Protein AF-A0A369BE06-F1 (afdb_monomer)

Mean predicted aligned error: 6.96 Å

pLDDT: mean 86.45, std 12.25, range [54.41, 97.0]

Secondary structu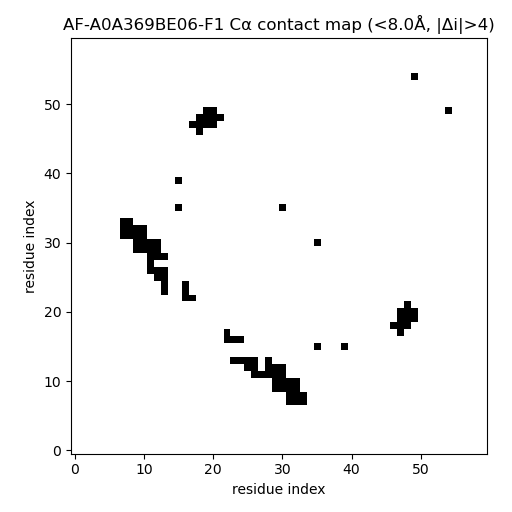re (DSSP, 8-state):
------PPPEEEGGGGGGGBSS----TT-EEEHHHHHHHHHTS-TT--BS-HHHHHHT--

Radius of gyration: 15.53 Å; Cα contacts (8 Å, |Δi|>4): 48; chains: 1; bounding box: 43×26×40 Å

Solvent-accessible surface area (backbone atoms only — not comparable to full-atom values): 3900 Å² total; per-residue (Å²): 132,82,80,72,83,77,76,81,54,68,39,60,45,55,82,56,32,80,42,29,72,70,70,70,87,49,91,86,42,67,34,54,42,70,62,53,51,53,52,59,73,70,52,63,98,84,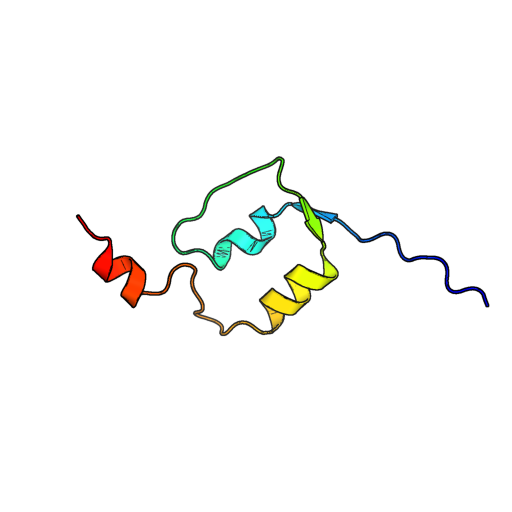51,45,42,70,44,71,72,58,53,64,72,68,59,130

Structure (mmCIF, N/CA/C/O backbone):
data_AF-A0A369BE06-F1
#
_entry.id   AF-A0A369BE06-F1
#
loop_
_atom_site.group_PDB
_atom_site.id
_atom_site.type_symbol
_atom_site.label_atom_id
_atom_site.label_alt_id
_atom_site.label_comp_id
_atom_site.label_asym_id
_atom_site.label_entity_id
_atom_site.label_seq_id
_atom_site.pdbx_PDB_ins_code
_atom_site.Cartn_x
_atom_site.Cartn_y
_atom_site.Cartn_z
_atom_s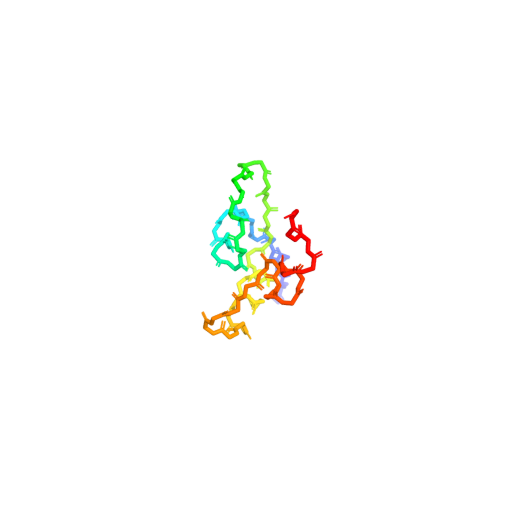ite.occupancy
_atom_site.B_iso_or_equiv
_atom_site.auth_seq_id
_atom_site.auth_comp_id
_atom_site.auth_asym_id
_atom_site.auth_atom_id
_atom_site.pdbx_PDB_model_num
ATOM 1 N N . MET A 1 1 ? -30.026 12.543 18.234 1.00 60.59 1 MET A N 1
ATOM 2 C CA . MET A 1 1 ? -28.591 12.206 18.262 1.00 60.59 1 MET A CA 1
ATOM 3 C C . MET A 1 1 ? -28.020 12.773 16.985 1.00 60.59 1 MET A C 1
ATOM 5 O O . MET A 1 1 ? -28.330 12.249 15.928 1.00 60.59 1 MET A O 1
ATOM 9 N N . GLU A 1 2 ? -27.342 13.913 17.065 1.00 54.41 2 GLU A N 1
ATOM 10 C CA . GLU A 1 2 ? -26.628 14.455 15.909 1.00 54.41 2 GLU A CA 1
ATOM 11 C C . GLU A 1 2 ? -25.419 13.553 15.672 1.00 54.41 2 GLU A C 1
ATOM 13 O O . GLU A 1 2 ? -24.587 13.372 16.564 1.00 54.41 2 GLU A O 1
ATOM 18 N N . GLU A 1 3 ? -25.371 12.905 14.510 1.00 57.66 3 GLU A N 1
ATOM 19 C CA . GLU A 1 3 ? -24.185 12.181 14.071 1.00 57.66 3 GLU A CA 1
ATOM 20 C C . GLU A 1 3 ? -23.078 13.227 13.903 1.00 57.66 3 GLU A C 1
ATOM 22 O O . GLU A 1 3 ? -23.108 14.044 12.983 1.00 57.66 3 GLU A O 1
ATOM 27 N N . GLN A 1 4 ? -22.149 13.282 14.860 1.00 58.34 4 GLN A N 1
ATOM 28 C CA . GLN A 1 4 ? -21.000 14.176 14.760 1.00 58.34 4 GLN A CA 1
ATOM 29 C C . GLN A 1 4 ? -20.229 13.815 13.484 1.00 58.34 4 GLN A C 1
ATOM 31 O O . GLN A 1 4 ? -20.046 12.621 13.217 1.00 58.34 4 GLN A O 1
ATOM 36 N N . PRO A 1 5 ? -19.759 14.798 12.697 1.00 60.12 5 PRO A N 1
ATOM 37 C CA . PRO A 1 5 ? -18.983 14.503 11.506 1.00 60.12 5 PRO A CA 1
ATOM 38 C C . PRO A 1 5 ? -17.733 13.726 11.931 1.00 60.12 5 PRO A C 1
ATOM 40 O O . PRO A 1 5 ? -16.881 14.241 12.657 1.00 60.12 5 PRO A O 1
ATOM 43 N N . LYS A 1 6 ? -17.636 12.457 11.516 1.00 73.81 6 LYS A N 1
ATOM 44 C CA . LYS A 1 6 ? -16.429 11.654 11.722 1.00 73.81 6 LYS A CA 1
ATOM 45 C C . LYS A 1 6 ? -15.297 12.327 10.960 1.00 73.81 6 LYS A C 1
ATOM 47 O O . LYS A 1 6 ? -15.304 12.344 9.732 1.00 73.81 6 LYS A O 1
ATOM 52 N N . VAL A 1 7 ? -14.335 12.884 11.692 1.00 77.94 7 VAL A N 1
ATOM 53 C CA . VAL A 1 7 ? -13.093 13.375 11.095 1.00 77.94 7 VAL A CA 1
ATOM 54 C C . VAL A 1 7 ? -12.427 12.190 10.387 1.00 77.94 7 VAL A C 1
ATOM 56 O O . VAL A 1 7 ? -12.232 11.151 11.026 1.00 77.94 7 VAL A O 1
ATOM 59 N N . PRO A 1 8 ? -12.108 12.305 9.086 1.00 84.25 8 PRO A N 1
ATOM 60 C CA . PRO A 1 8 ? -11.441 11.234 8.366 1.00 84.25 8 PRO A CA 1
ATOM 61 C C . PRO A 1 8 ? -10.073 10.968 8.997 1.00 84.25 8 PRO A C 1
ATOM 63 O O . PRO A 1 8 ? -9.257 11.877 9.163 1.00 84.25 8 PRO A O 1
ATOM 66 N N . VAL A 1 9 ? -9.836 9.714 9.380 1.00 94.38 9 VAL A N 1
ATOM 67 C CA . VAL A 1 9 ? -8.559 9.287 9.958 1.00 94.38 9 VAL A CA 1
ATOM 68 C C . VAL A 1 9 ? -7.545 9.198 8.827 1.00 94.38 9 VAL A C 1
ATOM 70 O O . VAL A 1 9 ? -7.758 8.471 7.861 1.00 94.38 9 VAL A O 1
ATOM 73 N N . GLN A 1 10 ? -6.441 9.930 8.949 1.00 96.50 10 GLN A N 1
ATOM 74 C CA . GLN A 1 10 ? -5.352 9.896 7.978 1.00 96.50 10 GLN A CA 1
ATOM 75 C C . GLN A 1 10 ? -4.179 9.070 8.505 1.00 96.50 10 GLN A C 1
ATOM 77 O O . GLN A 1 10 ? -3.826 9.165 9.681 1.00 96.50 10 GLN A O 1
ATOM 82 N N . VAL A 1 11 ? -3.562 8.280 7.630 1.00 96.06 11 VAL A N 1
ATOM 83 C CA . VAL A 1 11 ? -2.394 7.438 7.929 1.00 96.06 11 VAL A CA 1
ATOM 84 C C . VAL A 1 11 ? -1.325 7.595 6.841 1.00 96.06 11 VAL A C 1
ATOM 86 O O . VAL A 1 11 ? -1.673 7.990 5.728 1.00 96.06 11 VAL A O 1
ATOM 89 N N . PRO A 1 12 ? -0.044 7.286 7.113 1.00 96.81 12 PRO A N 1
ATOM 90 C CA . PRO A 1 12 ? 0.986 7.289 6.077 1.00 96.81 12 PRO A CA 1
ATOM 91 C C . PRO A 1 12 ? 0.628 6.345 4.923 1.00 96.81 12 PRO A C 1
ATOM 93 O O . PRO A 1 12 ? 0.266 5.187 5.153 1.00 96.81 12 PRO A O 1
ATOM 96 N N . GLY A 1 13 ? 0.759 6.823 3.684 1.00 95.38 13 GLY A N 1
ATOM 97 C CA . GLY A 1 13 ? 0.507 6.026 2.478 1.00 95.38 13 GLY A CA 1
ATOM 98 C C . GLY A 1 13 ? 1.409 4.793 2.379 1.00 95.38 13 GLY A C 1
ATOM 99 O O . GLY A 1 13 ? 0.976 3.746 1.899 1.00 95.38 13 GLY A O 1
ATOM 100 N N . ASP A 1 14 ? 2.614 4.882 2.946 1.00 95.69 14 ASP A N 1
ATOM 101 C CA . ASP A 1 14 ? 3.613 3.813 2.950 1.00 95.69 14 ASP A CA 1
ATOM 102 C C . ASP A 1 14 ? 3.111 2.491 3.560 1.00 95.69 14 ASP A C 1
ATOM 104 O O . ASP A 1 14 ? 3.617 1.420 3.218 1.00 95.69 14 ASP A O 1
ATOM 108 N N . LEU A 1 15 ? 2.078 2.530 4.415 1.00 95.00 15 LEU A N 1
ATOM 109 C CA . LEU A 1 15 ? 1.438 1.326 4.962 1.00 95.00 15 LEU A CA 1
ATOM 110 C C . LEU A 1 15 ? 0.865 0.407 3.871 1.00 95.00 15 LEU A C 1
ATOM 112 O O . LEU A 1 15 ? 0.735 -0.801 4.083 1.00 95.00 15 LEU A O 1
ATOM 116 N N . TYR A 1 16 ? 0.555 0.958 2.698 1.00 94.81 16 TYR A N 1
ATOM 117 C CA . TYR A 1 16 ? -0.008 0.232 1.564 1.00 94.81 16 TYR A CA 1
ATOM 118 C C . TYR A 1 16 ? 1.037 -0.109 0.493 1.00 94.81 16 TYR A C 1
ATOM 120 O O . TYR A 1 16 ? 0.688 -0.747 -0.498 1.00 94.81 16 TYR A O 1
ATOM 128 N N . ASN A 1 17 ? 2.326 0.207 0.701 1.00 93.62 17 ASN A N 1
ATOM 129 C CA . ASN A 1 17 ? 3.383 0.028 -0.307 1.00 93.62 17 ASN A CA 1
ATOM 130 C C . ASN A 1 17 ? 3.514 -1.402 -0.839 1.00 93.62 17 ASN A C 1
ATOM 132 O O . ASN A 1 17 ? 3.941 -1.600 -1.973 1.00 93.62 17 ASN A O 1
ATOM 136 N N . ARG A 1 18 ? 3.101 -2.415 -0.069 1.00 92.12 18 ARG A N 1
ATOM 137 C CA . ARG A 1 18 ? 3.188 -3.818 -0.500 1.00 92.12 18 ARG A CA 1
ATOM 138 C C . ARG A 1 18 ? 2.370 -4.151 -1.749 1.00 92.12 18 ARG A C 1
ATOM 140 O O . ARG A 1 18 ? 2.645 -5.173 -2.368 1.00 92.12 18 AR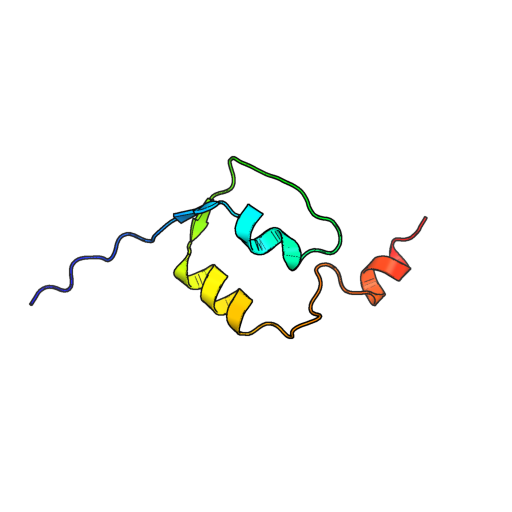G A O 1
ATOM 147 N N . ILE A 1 19 ? 1.364 -3.341 -2.093 1.00 93.44 19 ILE A N 1
ATOM 148 C CA . ILE A 1 19 ? 0.582 -3.553 -3.317 1.00 93.44 19 ILE A CA 1
ATOM 149 C C . ILE A 1 19 ? 1.323 -3.056 -4.553 1.00 93.44 19 ILE A C 1
ATOM 151 O O . ILE A 1 19 ? 0.816 -3.253 -5.643 1.00 93.44 19 ILE A O 1
ATOM 155 N N . PHE A 1 20 ? 2.481 -2.407 -4.416 1.00 91.88 20 PHE A N 1
ATOM 156 C CA . PHE A 1 20 ? 3.287 -1.930 -5.531 1.00 91.88 20 PHE A CA 1
ATOM 157 C C . PHE A 1 20 ? 4.522 -2.821 -5.712 1.00 91.88 20 PHE A C 1
ATOM 159 O O . PHE A 1 20 ? 5.217 -3.154 -4.752 1.00 91.88 20 PHE A O 1
ATOM 166 N N . ALA A 1 21 ? 4.800 -3.209 -6.956 1.00 89.12 21 ALA A N 1
ATOM 167 C CA . ALA A 1 21 ? 5.981 -3.962 -7.361 1.00 89.12 21 ALA A CA 1
ATOM 168 C C . ALA A 1 21 ? 7.268 -3.160 -7.120 1.00 89.12 21 ALA A C 1
ATOM 170 O O . ALA A 1 21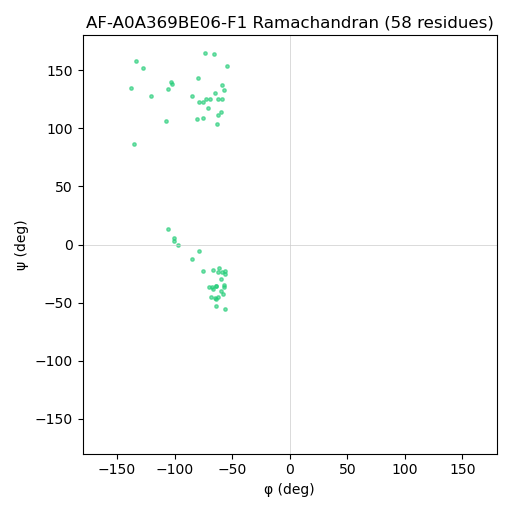 ? 8.286 -3.719 -6.716 1.00 89.12 21 ALA A O 1
ATOM 171 N N . ILE A 1 22 ? 7.207 -1.841 -7.323 1.00 88.88 22 ILE A N 1
ATOM 172 C CA . ILE A 1 22 ? 8.274 -0.907 -6.962 1.00 88.88 22 ILE A CA 1
ATOM 173 C C . ILE A 1 22 ? 7.792 -0.118 -5.750 1.00 88.88 22 ILE A C 1
ATOM 175 O O . ILE A 1 22 ? 6.922 0.742 -5.864 1.00 88.88 22 ILE A O 1
ATOM 179 N N . GLN A 1 23 ? 8.350 -0.429 -4.583 1.00 90.19 23 GLN A N 1
ATOM 180 C CA . GLN A 1 23 ? 8.023 0.283 -3.353 1.00 90.19 23 GLN A CA 1
ATOM 181 C C . GLN A 1 23 ? 8.782 1.607 -3.316 1.00 90.19 23 GLN A C 1
ATOM 183 O O . GLN A 1 23 ? 10.011 1.627 -3.378 1.00 90.19 23 GLN A O 1
ATOM 188 N N . ALA A 1 24 ? 8.045 2.706 -3.200 1.00 88.50 24 ALA A N 1
ATOM 189 C CA . ALA A 1 24 ? 8.594 4.039 -3.018 1.00 88.50 24 ALA A CA 1
ATOM 190 C C . ALA A 1 24 ? 8.065 4.613 -1.703 1.00 88.50 24 ALA A C 1
ATOM 192 O O . ALA A 1 24 ? 6.863 4.605 -1.459 1.00 88.50 24 ALA A O 1
ATOM 193 N N . THR A 1 25 ? 8.969 5.090 -0.853 1.00 92.88 25 THR A N 1
ATOM 194 C CA . THR A 1 25 ? 8.618 5.750 0.409 1.00 92.88 25 THR A CA 1
ATOM 195 C C . THR A 1 25 ? 8.345 7.223 0.145 1.00 92.88 25 THR A C 1
ATOM 197 O O . THR A 1 25 ? 9.193 7.911 -0.430 1.00 92.88 25 THR A O 1
ATOM 200 N N . GLN A 1 26 ? 7.196 7.718 0.599 1.00 93.12 26 GLN A N 1
ATOM 201 C CA . GLN A 1 26 ? 6.855 9.136 0.511 1.00 93.12 26 GLN A CA 1
ATOM 202 C C . GLN A 1 26 ? 6.266 9.616 1.849 1.00 93.12 26 GLN A C 1
ATOM 204 O O . GLN A 1 26 ? 5.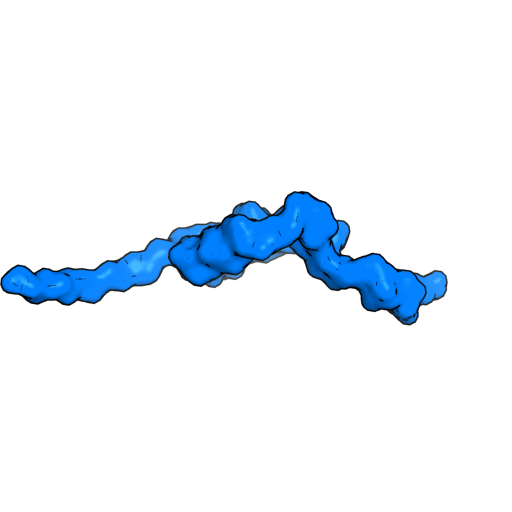048 9.625 2.019 1.00 93.12 26 GLN A O 1
ATOM 209 N N . PRO A 1 27 ? 7.118 10.035 2.810 1.00 90.25 27 PRO A N 1
ATOM 210 C CA . PRO A 1 27 ? 6.715 10.262 4.205 1.00 90.25 27 PRO A CA 1
ATOM 211 C C . PRO A 1 27 ? 5.658 11.354 4.405 1.00 90.25 27 PRO A C 1
ATOM 213 O O . PRO A 1 27 ? 4.962 11.368 5.416 1.00 90.25 27 PRO A O 1
ATOM 216 N N . GLU A 1 28 ? 5.555 12.285 3.458 1.00 95.88 28 GLU A N 1
ATOM 217 C CA . GLU A 1 28 ? 4.601 13.398 3.493 1.00 95.88 28 GLU A CA 1
ATOM 218 C C . GLU A 1 28 ? 3.219 13.008 2.944 1.00 95.88 28 GLU A C 1
ATOM 220 O O . GLU A 1 28 ? 2.248 13.747 3.118 1.00 95.88 28 GLU A O 1
ATOM 225 N N . LEU A 1 29 ? 3.108 11.849 2.282 1.00 94.81 29 LEU A N 1
ATOM 226 C CA . LEU A 1 29 ? 1.859 11.380 1.701 1.00 94.81 29 LEU A CA 1
ATOM 227 C C . LEU A 1 29 ? 0.983 10.737 2.778 1.00 94.81 29 LEU A C 1
ATOM 229 O O . LEU A 1 29 ? 1.228 9.618 3.235 1.00 94.81 29 LEU A O 1
ATOM 233 N N . MET A 1 30 ? -0.089 11.438 3.132 1.00 96.19 30 MET A N 1
ATOM 234 C CA . MET A 1 30 ? -1.130 10.947 4.028 1.00 96.19 30 MET A CA 1
ATOM 235 C C . MET A 1 30 ? -2.355 10.516 3.224 1.00 96.19 30 MET A C 1
ATOM 237 O O . MET A 1 30 ? -2.762 11.189 2.277 1.00 96.19 30 MET A O 1
ATOM 241 N N . VAL A 1 31 ? -2.951 9.391 3.608 1.00 95.56 31 VAL A N 1
ATOM 242 C CA . VAL A 1 31 ? -4.125 8.823 2.945 1.00 95.56 31 VAL A CA 1
ATOM 243 C C . VAL A 1 31 ? -5.246 8.541 3.937 1.00 95.56 31 VAL A C 1
ATOM 245 O O . VAL A 1 31 ? -4.998 8.273 5.112 1.00 95.56 31 VAL A O 1
ATOM 248 N N . GLU A 1 32 ? -6.493 8.588 3.471 1.00 96.94 32 GLU A N 1
ATOM 249 C CA . GLU A 1 32 ? -7.651 8.288 4.314 1.00 96.94 32 GLU A CA 1
ATOM 250 C C . GLU A 1 32 ? -7.736 6.783 4.593 1.00 96.94 32 GLU A C 1
ATOM 252 O O . GLU A 1 32 ? -7.731 5.952 3.679 1.00 96.94 32 GLU A O 1
ATOM 257 N N . TYR A 1 33 ? -7.779 6.442 5.878 1.00 95.38 33 TYR A N 1
ATOM 258 C CA . TYR A 1 33 ? -7.691 5.073 6.364 1.00 95.38 33 TYR A CA 1
ATOM 259 C C . TYR A 1 33 ? -8.848 4.203 5.872 1.00 95.38 33 TYR A C 1
ATOM 261 O O . TYR A 1 33 ? -8.613 3.082 5.428 1.00 95.38 33 TYR A O 1
ATOM 269 N N . SER A 1 34 ? -10.085 4.695 5.933 1.00 95.19 34 SER A N 1
ATOM 270 C CA . SER A 1 34 ? -11.279 3.897 5.637 1.00 95.19 34 SER A CA 1
ATOM 271 C C . SER A 1 34 ? -11.311 3.469 4.169 1.00 95.19 34 SER A C 1
ATOM 273 O O . SER A 1 34 ? -11.518 2.291 3.878 1.00 95.19 34 SER A O 1
ATOM 275 N N . VAL A 1 35 ? -11.032 4.397 3.253 1.00 95.69 35 VAL A N 1
ATOM 276 C CA . VAL A 1 35 ? -10.965 4.176 1.806 1.00 95.69 35 VAL A CA 1
ATOM 277 C C . VAL A 1 35 ? -9.833 3.215 1.468 1.00 95.69 35 VAL A C 1
ATOM 279 O O . VAL A 1 35 ? -10.072 2.202 0.810 1.00 95.69 35 VAL A O 1
ATOM 282 N N . TRP A 1 36 ? -8.607 3.473 1.932 1.00 96.25 36 TRP A N 1
ATOM 283 C CA . TRP A 1 36 ? -7.471 2.625 1.563 1.00 96.25 36 TRP A CA 1
ATOM 284 C C . TRP A 1 36 ? -7.523 1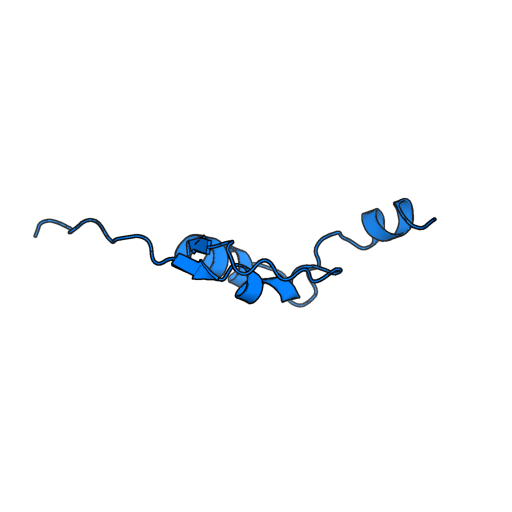.239 2.194 1.00 96.25 36 TRP A C 1
ATOM 286 O O . TRP A 1 36 ? -7.202 0.259 1.523 1.00 96.25 36 TRP A O 1
ATOM 296 N N . ASN A 1 37 ? -7.990 1.120 3.437 1.00 96.19 37 ASN A N 1
ATOM 297 C CA . ASN A 1 37 ? -8.164 -0.177 4.079 1.00 96.19 37 ASN A CA 1
ATOM 298 C C . ASN A 1 37 ? -9.282 -0.986 3.404 1.00 96.19 37 ASN A C 1
ATOM 300 O O . ASN A 1 37 ? -9.136 -2.195 3.230 1.00 96.19 37 ASN A O 1
ATOM 304 N N . GLN A 1 38 ? -10.364 -0.333 2.958 1.00 97.00 38 GLN A N 1
ATOM 305 C CA . GLN A 1 38 ? -11.401 -0.992 2.163 1.00 97.00 38 GLN A CA 1
ATOM 306 C C . GLN A 1 38 ? -10.850 -1.477 0.820 1.00 97.00 38 GLN A C 1
ATOM 308 O O . GLN A 1 38 ? -11.088 -2.629 0.464 1.00 97.00 38 GLN A O 1
ATOM 313 N N . ILE A 1 39 ? -10.104 -0.642 0.088 1.00 95.69 39 ILE A N 1
ATOM 314 C CA . ILE A 1 39 ? -9.463 -1.051 -1.170 1.00 95.69 39 ILE A CA 1
ATOM 315 C C . ILE A 1 39 ? -8.571 -2.264 -0.905 1.00 95.69 39 ILE A C 1
ATOM 317 O O . ILE A 1 39 ? -8.778 -3.320 -1.494 1.00 95.69 39 ILE A O 1
ATOM 321 N N . PHE A 1 40 ? -7.643 -2.143 0.044 1.00 94.94 40 PHE A N 1
ATOM 322 C CA . PHE A 1 40 ? -6.648 -3.160 0.356 1.00 94.94 40 PHE A CA 1
ATOM 323 C C . PHE A 1 40 ? -7.253 -4.501 0.788 1.00 94.94 40 PHE A C 1
ATOM 325 O O . PHE A 1 40 ? -6.775 -5.551 0.363 1.00 94.94 40 PHE A O 1
ATOM 332 N N . ALA A 1 41 ? -8.321 -4.485 1.591 1.00 95.38 41 ALA A N 1
ATOM 333 C CA . ALA A 1 41 ? -9.008 -5.695 2.042 1.00 95.38 41 ALA A CA 1
ATOM 334 C C . ALA A 1 41 ? -9.713 -6.461 0.909 1.00 95.38 41 ALA A C 1
ATOM 336 O O . ALA A 1 41 ? -9.964 -7.656 1.052 1.00 95.38 41 ALA A O 1
ATOM 337 N N . ASN A 1 42 ? -10.029 -5.789 -0.202 1.00 96.38 42 ASN A N 1
ATOM 338 C CA . ASN A 1 42 ? -10.686 -6.388 -1.364 1.00 96.38 42 ASN A CA 1
ATOM 339 C C . ASN A 1 42 ? -9.701 -6.797 -2.472 1.00 96.38 42 ASN A C 1
ATOM 341 O O . ASN A 1 42 ? -10.127 -7.325 -3.500 1.00 96.38 42 ASN A O 1
ATOM 345 N N . LEU A 1 43 ? -8.395 -6.572 -2.288 1.00 94.44 43 LEU A N 1
ATOM 346 C CA . LEU A 1 43 ? -7.390 -6.994 -3.260 1.00 94.44 43 LEU A CA 1
ATOM 347 C C . LEU A 1 43 ? -7.075 -8.495 -3.122 1.00 94.44 43 LEU A C 1
ATOM 349 O O . LEU A 1 43 ? -6.987 -9.012 -2.004 1.00 94.44 43 LEU A O 1
ATOM 353 N N . PRO A 1 44 ? -6.832 -9.199 -4.244 1.00 92.94 44 PRO A N 1
ATOM 354 C CA . PRO A 1 44 ? -6.243 -10.534 -4.229 1.00 92.94 44 PRO A CA 1
ATOM 355 C C . PRO A 1 44 ? -4.913 -10.575 -3.465 1.00 92.94 44 PRO A C 1
ATOM 357 O O . PRO A 1 44 ? -4.187 -9.582 -3.384 1.00 92.94 44 PRO A O 1
ATOM 360 N N . ARG A 1 45 ? -4.562 -11.748 -2.924 1.00 87.19 45 ARG A N 1
ATOM 361 C CA . ARG A 1 45 ? -3.354 -11.934 -2.098 1.00 87.19 45 ARG A CA 1
ATOM 362 C C . ARG A 1 45 ? -2.064 -11.528 -2.825 1.00 87.19 45 ARG A C 1
ATOM 364 O O . ARG A 1 45 ? -1.139 -11.045 -2.180 1.00 87.19 45 ARG A O 1
ATOM 371 N N . ASP A 1 46 ? -2.010 -11.763 -4.125 1.00 88.12 46 ASP A N 1
ATOM 372 C CA . ASP A 1 46 ? -0.872 -11.606 -5.031 1.00 88.12 46 ASP A CA 1
ATOM 373 C C . ASP A 1 46 ? -0.994 -10.380 -5.949 1.00 88.12 46 ASP A C 1
ATOM 375 O O . ASP A 1 46 ? -0.238 -10.232 -6.906 1.00 88.12 46 ASP A O 1
ATOM 379 N N . TYR A 1 47 ? -1.930 -9.479 -5.652 1.00 90.50 47 TYR A N 1
ATOM 380 C CA . TYR A 1 47 ? -2.129 -8.268 -6.436 1.00 90.50 47 TYR A CA 1
ATOM 381 C C . TYR A 1 47 ? -0.916 -7.322 -6.366 1.00 90.50 47 TYR A C 1
ATOM 383 O O . TYR A 1 47 ? -0.465 -6.971 -5.271 1.00 90.50 47 TYR A O 1
ATOM 391 N N . GLN A 1 48 ? -0.436 -6.861 -7.531 1.00 91.25 48 GLN A N 1
ATOM 392 C CA . GLN A 1 48 ? 0.650 -5.882 -7.655 1.00 91.25 48 GLN A CA 1
ATOM 393 C C . GLN A 1 48 ? 0.424 -4.798 -8.740 1.00 91.25 48 GLN A C 1
ATOM 395 O O . GLN A 1 48 ? 0.019 -5.070 -9.864 1.00 91.25 48 GLN A O 1
ATOM 400 N N . LEU A 1 49 ? 0.726 -3.566 -8.319 1.00 90.62 49 LEU A N 1
ATOM 401 C CA . LEU A 1 49 ? 1.048 -2.262 -8.919 1.00 90.62 49 LEU A CA 1
ATOM 402 C C . LEU A 1 49 ? 2.437 -2.033 -9.544 1.00 90.62 49 LEU A C 1
ATOM 404 O O . LEU A 1 49 ? 3.348 -1.792 -8.757 1.00 90.62 49 LEU A O 1
ATOM 408 N N . PRO A 1 50 ? 2.663 -1.923 -10.865 1.00 88.50 50 PRO A N 1
ATOM 409 C CA . PRO A 1 50 ? 1.833 -2.329 -11.999 1.00 88.50 50 PRO A CA 1
ATOM 410 C C . PRO A 1 50 ? 1.818 -3.845 -12.189 1.00 88.50 50 PRO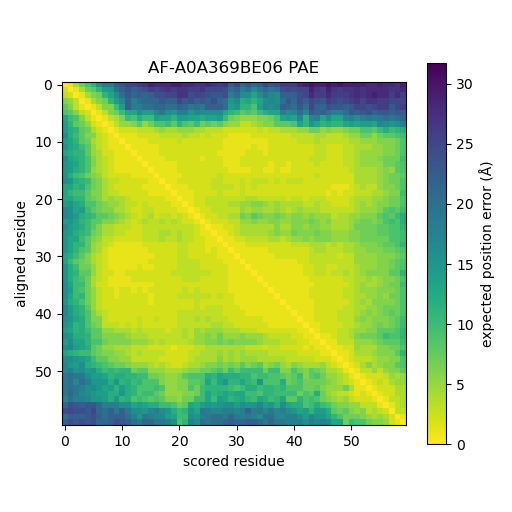 A C 1
ATOM 412 O O . PRO A 1 50 ? 2.648 -4.560 -11.626 1.00 88.50 50 PRO A O 1
ATOM 415 N N . ASP A 1 51 ? 0.854 -4.321 -12.980 1.00 82.19 51 ASP A N 1
ATOM 416 C CA . ASP A 1 51 ? 0.748 -5.741 -13.294 1.00 82.19 51 ASP A CA 1
ATOM 417 C C . ASP A 1 51 ? 1.945 -6.230 -14.132 1.00 82.19 51 ASP A C 1
ATOM 419 O O . ASP A 1 51 ? 2.706 -5.451 -14.720 1.00 82.19 51 ASP A O 1
ATOM 423 N N . LEU A 1 52 ? 2.115 -7.554 -14.185 1.00 75.38 52 LEU A N 1
ATOM 424 C CA . LEU A 1 52 ? 3.215 -8.185 -14.917 1.00 75.38 52 LEU A CA 1
ATOM 425 C C . LEU A 1 52 ? 3.240 -7.784 -16.398 1.00 75.38 52 LEU A C 1
ATOM 427 O O . LEU A 1 52 ? 4.319 -7.584 -16.948 1.00 75.38 52 LEU A O 1
ATOM 431 N N . GLN A 1 53 ? 2.077 -7.616 -17.034 1.00 78.38 53 GLN A N 1
ATOM 432 C CA . GLN A 1 53 ? 2.009 -7.273 -18.457 1.00 78.38 53 GLN A CA 1
ATOM 433 C C . GLN A 1 53 ? 2.555 -5.871 -18.725 1.00 78.38 53 GLN A C 1
ATOM 435 O O . GLN A 1 53 ? 3.219 -5.641 -19.737 1.00 78.38 53 GLN A O 1
ATOM 440 N N . VAL A 1 54 ? 2.287 -4.924 -17.829 1.00 77.31 54 VAL A N 1
ATOM 441 C CA . VAL A 1 54 ? 2.840 -3.572 -17.901 1.00 77.31 54 VAL A CA 1
ATOM 442 C C . VAL A 1 54 ? 4.344 -3.602 -17.635 1.00 77.31 54 VAL A C 1
ATOM 444 O O . VAL A 1 54 ? 5.092 -3.008 -18.411 1.00 77.31 54 VAL A O 1
ATOM 447 N N . LEU A 1 55 ? 4.800 -4.334 -16.610 1.00 74.81 55 LEU A N 1
ATOM 448 C CA . LEU A 1 55 ? 6.230 -4.464 -16.294 1.00 74.81 55 LEU A CA 1
ATOM 449 C C . LEU A 1 55 ? 7.036 -5.030 -17.470 1.00 74.81 55 LEU A C 1
ATOM 451 O O . LEU A 1 55 ? 8.114 -4.520 -17.781 1.00 74.81 55 LEU A O 1
ATOM 455 N N . GLU A 1 56 ? 6.509 -6.052 -18.148 1.00 77.25 56 G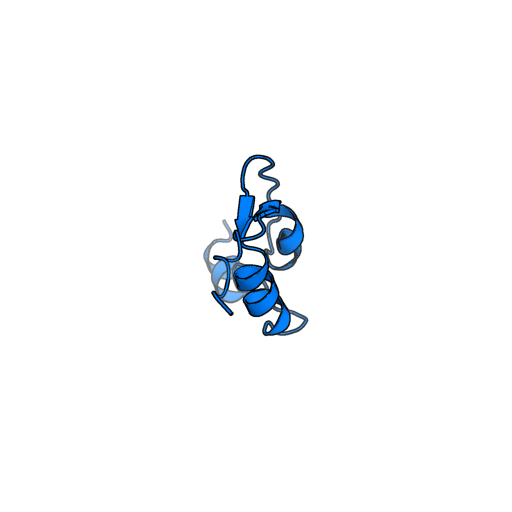LU A N 1
ATOM 456 C CA . GLU A 1 56 ? 7.148 -6.665 -19.315 1.00 77.25 56 GLU A CA 1
ATOM 457 C C . GLU A 1 56 ? 7.267 -5.699 -20.498 1.00 77.25 56 GLU A C 1
ATOM 459 O O . GLU A 1 56 ? 8.274 -5.717 -21.204 1.00 77.25 56 GLU A O 1
ATOM 464 N N . ARG A 1 57 ? 6.279 -4.820 -20.699 1.00 75.38 57 ARG A N 1
ATOM 465 C CA . ARG A 1 57 ? 6.274 -3.846 -21.803 1.00 75.38 57 ARG A CA 1
ATOM 466 C C . ARG A 1 57 ? 7.214 -2.666 -21.593 1.00 75.38 57 ARG A C 1
ATOM 468 O O . ARG A 1 57 ? 7.592 -2.025 -22.568 1.00 75.38 57 ARG A O 1
ATOM 475 N N . THR A 1 58 ? 7.563 -2.354 -20.349 1.00 68.06 58 THR A N 1
ATOM 476 C CA . THR A 1 58 ? 8.442 -1.223 -20.007 1.00 68.06 58 THR A CA 1
ATOM 477 C C . THR A 1 58 ? 9.881 -1.637 -19.709 1.00 68.06 58 THR A C 1
ATOM 479 O O . THR A 1 58 ? 10.679 -0.801 -19.287 1.00 68.06 58 THR A O 1
ATOM 482 N N . ARG A 1 59 ? 10.225 -2.919 -19.888 1.00 62.38 59 ARG A N 1
ATOM 483 C CA . ARG A 1 59 ? 11.589 -3.413 -19.681 1.00 62.38 59 ARG A CA 1
ATOM 484 C C . ARG A 1 59 ? 12.509 -2.859 -20.789 1.00 62.38 59 ARG A C 1
ATOM 486 O O . ARG A 1 59 ? 12.157 -3.020 -21.956 1.00 62.38 59 ARG A O 1
ATOM 493 N N . PRO A 1 60 ? 13.622 -2.184 -20.444 1.00 59.19 60 PRO A N 1
ATOM 494 C CA . PRO A 1 60 ? 14.556 -1.619 -21.419 1.00 59.19 60 PRO A CA 1
ATOM 495 C C . PRO A 1 60 ? 15.331 -2.689 -22.192 1.00 59.19 60 PRO A C 1
ATOM 497 O O . PRO A 1 60 ? 15.523 -3.802 -21.643 1.00 59.19 60 PRO A O 1
#

Sequence (60 aa):
MEEQPKVPVQVPGDLYNRIFAIQATQPELMVEYSVWNQIFANLPRDYQLPDLQVLERTRP

Foldseek 3Di:
DPPDPPDFDKDQPQVVQVQEPDRDHDRPDIDGPVVVVVVVVPDDPPHYHPDPVVVVVPDD

Organism: NCBI:txid1416533